Protein AF-G9YGH2-F1 (afdb_monomer_lite)

Organism: NCBI:txid861450

Sequence (92 aa):
MYLYVFLNVIIALIGIFAVMYLLFRIFSWKQGDARFIIEARRREPFRLKSLTDATAVFETEVPFHNGGRQLGTIMDFYPRTLLPREQYDSSR

Radius of gyration: 26.8 Å; chains: 1; bounding box: 52×33×77 Å

Secondary structure (DSSP, 8-state):
-HHHHHHHHHHHHHHHHHHHHHHHHHHHHHH----EEE-GGGPPPPEEEEEETTEEEEE----EEE-SSS---------GGGS-GGGGTT--

Foldseek 3Di:
DVVVVVVVVVVVVVVVVVVVVVVVVVVVVVQWDWDKDWQPVPKDPWDFPDDDPVDTDTDIDIDMDTPINHDDDDDPDDDPVRDPPVVVPDDD

Structure (mmCIF, N/CA/C/O backbone):
data_AF-G9YGH2-F1
#
_entry.id   AF-G9YGH2-F1
#
loop_
_atom_site.group_PDB
_atom_site.id
_atom_site.type_symbol
_atom_site.label_atom_id
_atom_site.label_alt_id
_atom_site.label_comp_id
_atom_site.label_asym_id
_atom_site.label_entity_id
_atom_site.label_seq_id
_atom_site.pdbx_PDB_ins_code
_atom_site.Cartn_x
_atom_site.Cartn_y
_atom_site.Cartn_z
_atom_site.occupancy
_atom_site.B_iso_or_equiv
_atom_site.auth_seq_id
_atom_site.auth_comp_id
_atom_site.auth_asym_id
_atom_site.auth_atom_id
_atom_site.pdbx_PDB_model_num
ATOM 1 N N . MET A 1 1 ? 19.792 3.199 -46.184 1.00 76.75 1 MET A N 1
ATOM 2 C CA . MET A 1 1 ? 19.212 4.372 -45.489 1.00 76.75 1 MET A CA 1
ATOM 3 C C . MET A 1 1 ? 17.938 4.016 -44.721 1.00 76.75 1 MET A C 1
ATOM 5 O O . MET A 1 1 ? 17.926 4.200 -43.514 1.00 76.75 1 MET A O 1
ATOM 9 N N . TYR A 1 2 ? 16.920 3.418 -45.353 1.00 87.88 2 TYR A N 1
ATOM 10 C CA . TYR A 1 2 ? 15.655 3.056 -44.684 1.00 87.88 2 TYR A CA 1
ATOM 11 C C . TYR A 1 2 ? 15.789 2.079 -43.502 1.00 87.88 2 TYR A C 1
ATOM 13 O O . TYR A 1 2 ? 15.179 2.311 -42.465 1.00 87.88 2 TYR A O 1
ATOM 21 N N . LEU A 1 3 ? 16.638 1.046 -43.603 1.00 90.31 3 LEU A N 1
ATOM 22 C CA . LEU A 1 3 ? 16.879 0.104 -42.497 1.00 90.31 3 LEU A CA 1
ATOM 23 C C . LEU A 1 3 ? 17.494 0.783 -41.260 1.00 90.31 3 LEU A C 1
ATOM 25 O O . LEU A 1 3 ? 17.107 0.495 -40.135 1.00 90.31 3 LEU A O 1
ATOM 29 N N . TYR A 1 4 ? 18.425 1.715 -41.469 1.00 93.31 4 TYR A N 1
ATOM 30 C CA . TYR A 1 4 ? 19.063 2.473 -40.389 1.00 93.31 4 TYR A CA 1
ATOM 31 C C . TYR A 1 4 ? 18.060 3.385 -39.673 1.00 93.31 4 TYR A C 1
ATOM 33 O O . TYR A 1 4 ? 18.011 3.416 -38.447 1.00 93.31 4 TYR A O 1
ATOM 41 N N . VAL A 1 5 ? 17.210 4.078 -40.439 1.00 94.69 5 VAL A N 1
ATOM 42 C CA . VAL A 1 5 ? 16.126 4.900 -39.881 1.00 94.69 5 VAL A CA 1
ATOM 43 C C . VAL A 1 5 ? 15.142 4.029 -39.098 1.00 94.69 5 VAL A C 1
ATOM 45 O O . VAL A 1 5 ? 14.800 4.366 -37.972 1.00 94.69 5 VAL A O 1
ATOM 48 N N . PHE A 1 6 ? 14.749 2.878 -39.647 1.00 94.81 6 PHE A N 1
ATOM 49 C CA . PHE A 1 6 ? 13.850 1.935 -38.983 1.00 94.81 6 PHE A CA 1
ATOM 50 C C . PHE A 1 6 ? 14.411 1.419 -37.647 1.00 94.81 6 PHE A C 1
ATOM 52 O O . PHE A 1 6 ? 13.720 1.459 -36.631 1.00 94.81 6 PHE A O 1
ATOM 59 N N . LEU A 1 7 ? 15.682 1.005 -37.617 1.00 95.75 7 LEU A N 1
ATOM 60 C CA . LEU A 1 7 ? 16.345 0.559 -36.388 1.00 95.75 7 LEU A CA 1
ATOM 61 C C . LEU A 1 7 ? 16.434 1.676 -35.340 1.00 95.75 7 LEU A C 1
ATOM 63 O O . LEU A 1 7 ? 16.155 1.432 -34.168 1.00 95.75 7 LEU A O 1
ATOM 67 N N . ASN A 1 8 ? 16.749 2.907 -35.751 1.00 95.94 8 ASN A N 1
ATOM 68 C CA . ASN A 1 8 ? 16.774 4.052 -34.840 1.00 95.94 8 ASN A CA 1
ATOM 69 C C . ASN A 1 8 ? 15.396 4.353 -34.240 1.00 95.94 8 ASN A C 1
ATOM 71 O O . ASN A 1 8 ? 15.309 4.674 -33.057 1.00 95.94 8 ASN A O 1
ATOM 75 N N . VAL A 1 9 ? 14.321 4.213 -35.021 1.00 96.25 9 VAL A N 1
ATOM 76 C CA . VAL A 1 9 ? 12.947 4.378 -34.519 1.00 96.25 9 VAL A CA 1
ATOM 77 C C . VAL A 1 9 ? 12.630 3.327 -33.453 1.00 96.25 9 VAL A C 1
ATOM 79 O O . VAL A 1 9 ? 12.101 3.672 -32.399 1.00 96.25 9 VAL A O 1
ATOM 82 N N . ILE A 1 10 ? 13.003 2.063 -33.674 1.00 97.19 10 ILE A N 1
ATOM 83 C CA . ILE A 1 10 ? 12.801 0.993 -32.683 1.00 97.19 10 ILE A CA 1
ATOM 84 C C . ILE A 1 10 ? 13.578 1.284 -31.395 1.00 97.19 10 ILE A C 1
ATOM 86 O O . ILE A 1 10 ? 13.016 1.195 -30.304 1.00 97.19 10 ILE A O 1
ATOM 90 N N . ILE A 1 11 ? 14.853 1.663 -31.507 1.00 97.06 11 ILE A N 1
ATOM 91 C CA . ILE A 1 11 ? 15.697 1.976 -30.346 1.00 97.06 11 ILE A CA 1
ATOM 92 C C . ILE A 1 11 ? 15.122 3.165 -29.566 1.00 97.06 11 ILE A C 1
ATOM 94 O O . ILE A 1 11 ? 15.056 3.117 -28.337 1.00 97.06 11 ILE A O 1
ATOM 98 N N . ALA A 1 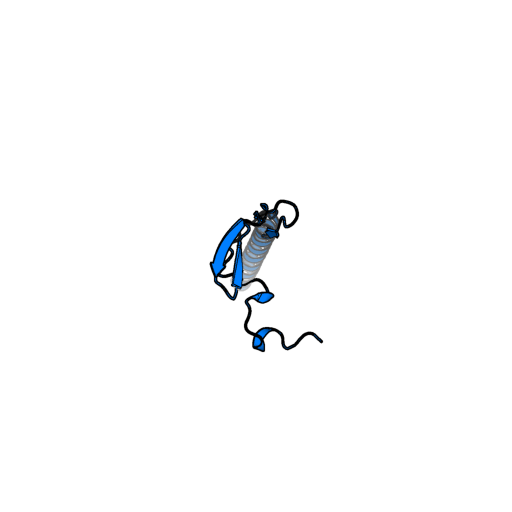12 ? 14.650 4.202 -30.262 1.00 96.75 12 ALA A N 1
ATOM 99 C CA . ALA A 1 12 ? 14.014 5.354 -29.634 1.00 96.75 12 ALA A CA 1
ATOM 100 C C . ALA A 1 12 ? 12.746 4.957 -28.860 1.00 96.75 12 ALA A C 1
ATOM 102 O O . ALA A 1 12 ? 12.569 5.386 -27.721 1.00 96.75 12 ALA A O 1
ATOM 103 N N . LEU A 1 13 ? 11.897 4.095 -29.430 1.00 97.69 13 LEU A N 1
ATOM 104 C CA . LEU A 1 13 ? 10.697 3.594 -28.752 1.00 97.69 13 LEU A CA 1
ATOM 105 C C . LEU A 1 13 ? 11.048 2.812 -27.484 1.00 97.69 13 LEU A C 1
ATOM 107 O O . LEU A 1 13 ? 10.476 3.079 -26.428 1.00 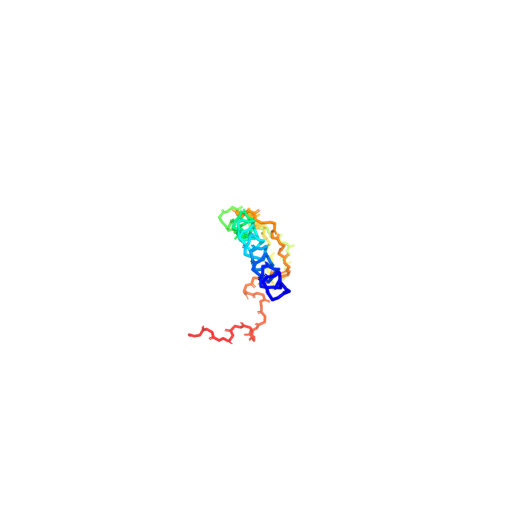97.69 13 LEU A O 1
ATOM 111 N N . ILE A 1 14 ? 12.018 1.897 -27.558 1.00 97.44 14 ILE A N 1
ATOM 112 C CA . ILE A 1 14 ? 12.496 1.143 -26.387 1.00 97.44 14 ILE A CA 1
ATOM 113 C C . ILE A 1 14 ? 13.013 2.103 -25.309 1.00 97.44 14 ILE A C 1
ATOM 115 O O . ILE A 1 14 ? 12.670 1.949 -24.137 1.00 97.44 14 ILE A O 1
ATOM 119 N N . GLY A 1 15 ? 13.782 3.123 -25.701 1.00 97.50 15 GLY A N 1
ATOM 120 C CA . GLY A 1 15 ? 14.264 4.163 -24.793 1.00 97.50 15 GLY A CA 1
ATOM 121 C C . GLY A 1 15 ? 13.126 4.905 -24.088 1.00 97.50 15 GLY A C 1
ATOM 122 O O . GLY A 1 15 ? 13.158 5.058 -22.868 1.00 97.50 15 GLY A O 1
ATOM 123 N N . ILE A 1 16 ? 12.082 5.298 -24.823 1.00 97.44 16 ILE A N 1
ATOM 124 C CA . ILE A 1 16 ? 10.896 5.962 -24.259 1.00 97.44 16 ILE A CA 1
ATOM 125 C C . ILE A 1 16 ? 10.185 5.050 -23.253 1.00 97.44 16 ILE A C 1
ATOM 127 O O . ILE A 1 16 ? 9.886 5.486 -22.139 1.00 97.44 16 ILE A O 1
ATOM 131 N N . PHE A 1 17 ? 9.953 3.780 -23.600 1.00 97.88 17 PHE A N 1
ATOM 132 C CA . PHE A 1 17 ? 9.325 2.822 -22.686 1.00 97.88 17 PHE A CA 1
ATOM 133 C C . PHE A 1 17 ? 10.160 2.594 -21.423 1.00 97.88 17 PHE A C 1
ATOM 135 O O . PHE A 1 17 ? 9.603 2.544 -20.326 1.00 97.88 17 PHE A O 1
ATOM 142 N N . ALA A 1 18 ? 11.486 2.512 -21.551 1.00 97.44 18 ALA A N 1
ATOM 143 C CA . ALA A 1 18 ? 12.384 2.349 -20.413 1.00 97.44 18 ALA A CA 1
ATOM 144 C C . ALA A 1 18 ? 12.324 3.555 -19.462 1.00 97.44 18 ALA A C 1
ATOM 146 O O . ALA A 1 18 ? 12.203 3.381 -18.248 1.00 97.44 18 ALA A O 1
ATOM 147 N N . VAL A 1 19 ? 12.342 4.779 -20.004 1.00 97.31 19 VAL A N 1
ATOM 148 C CA . VAL A 1 19 ? 12.207 6.009 -19.206 1.00 97.31 19 VAL A CA 1
ATOM 149 C C . VAL A 1 19 ? 10.843 6.063 -18.519 1.00 97.31 19 VAL A C 1
ATOM 151 O O . VAL A 1 19 ? 10.771 6.325 -17.318 1.00 97.31 19 VAL A O 1
ATOM 154 N N . MET A 1 20 ? 9.762 5.764 -19.242 1.00 97.31 20 MET A N 1
ATOM 155 C CA . MET A 1 20 ? 8.407 5.762 -18.689 1.00 97.31 20 MET A CA 1
ATOM 156 C C . MET A 1 20 ? 8.251 4.742 -17.554 1.00 97.31 20 MET A C 1
ATOM 158 O O . MET A 1 20 ? 7.683 5.065 -16.510 1.00 97.31 20 MET A O 1
ATOM 162 N N . TYR A 1 21 ? 8.806 3.537 -17.714 1.00 96.69 21 TYR A N 1
ATOM 163 C CA . TYR A 1 21 ? 8.822 2.522 -16.662 1.00 96.69 21 TYR A CA 1
ATOM 164 C C . TYR A 1 21 ? 9.564 3.008 -15.411 1.00 96.69 21 TYR A C 1
ATOM 166 O O . TYR A 1 21 ? 9.082 2.836 -14.289 1.00 96.69 21 TYR A O 1
ATOM 174 N N . LEU A 1 22 ? 10.715 3.658 -15.593 1.00 96.81 22 LEU A N 1
ATOM 175 C CA . LEU A 1 22 ? 11.518 4.161 -14.484 1.00 96.81 22 LEU A CA 1
ATOM 176 C C . LEU A 1 22 ? 10.791 5.280 -13.722 1.00 96.81 22 LEU A C 1
ATOM 178 O O . LEU A 1 22 ? 10.752 5.263 -12.490 1.00 96.81 22 LEU A O 1
ATOM 182 N N . LEU A 1 23 ? 10.138 6.197 -14.442 1.00 96.31 23 LEU A N 1
ATOM 183 C CA . LEU A 1 23 ? 9.288 7.235 -13.850 1.00 96.31 23 LEU A CA 1
ATOM 184 C C . LEU A 1 23 ? 8.116 6.633 -13.068 1.00 96.31 23 LEU A C 1
ATOM 186 O O . LEU A 1 23 ? 7.881 7.023 -11.923 1.00 96.31 23 LEU A O 1
ATOM 190 N N . PHE A 1 24 ? 7.423 5.647 -13.645 1.00 94.25 24 PHE A N 1
ATOM 191 C CA . PHE A 1 24 ? 6.339 4.936 -12.968 1.00 94.25 24 PHE A CA 1
ATOM 192 C C . PHE A 1 24 ? 6.825 4.248 -11.687 1.00 94.25 24 PHE A C 1
ATOM 194 O O . PHE A 1 24 ? 6.180 4.348 -10.643 1.00 94.25 24 PHE A O 1
ATOM 201 N N . ARG A 1 25 ? 7.991 3.595 -11.725 1.00 92.81 25 ARG A N 1
ATOM 202 C CA . ARG A 1 25 ? 8.559 2.913 -10.558 1.00 92.81 25 ARG A CA 1
ATOM 203 C C . ARG A 1 25 ? 8.887 3.887 -9.429 1.00 92.81 25 ARG A C 1
ATOM 205 O O . ARG A 1 25 ? 8.577 3.599 -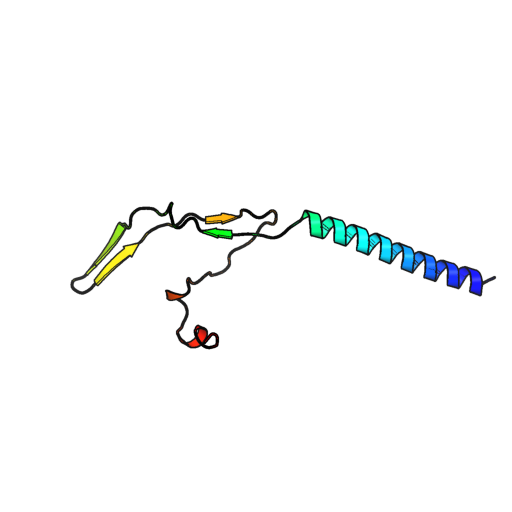8.275 1.00 92.81 25 ARG A O 1
ATOM 212 N N . ILE A 1 26 ? 9.476 5.038 -9.754 1.00 92.81 26 ILE A N 1
ATOM 213 C CA . ILE A 1 26 ? 9.756 6.097 -8.774 1.00 92.81 26 ILE A CA 1
ATOM 214 C C . ILE A 1 26 ? 8.449 6.638 -8.187 1.00 92.81 26 ILE A C 1
ATOM 216 O O . ILE A 1 26 ? 8.356 6.835 -6.975 1.00 92.81 26 ILE A O 1
ATOM 220 N N . PHE A 1 27 ? 7.435 6.857 -9.026 1.00 89.56 27 PHE A N 1
ATOM 221 C CA . PHE A 1 27 ? 6.124 7.321 -8.580 1.00 89.56 27 PHE A CA 1
ATOM 222 C C . PHE A 1 27 ? 5.460 6.324 -7.619 1.00 89.56 27 PHE A C 1
ATOM 224 O O . PHE A 1 27 ? 5.068 6.704 -6.516 1.00 89.56 27 PHE A O 1
ATOM 231 N N . SER A 1 28 ? 5.417 5.042 -7.991 1.00 86.19 28 SER A N 1
ATOM 232 C CA . SER A 1 28 ? 4.856 3.965 -7.168 1.00 86.19 28 SER A CA 1
ATOM 233 C C . SER A 1 28 ? 5.589 3.826 -5.830 1.00 86.19 28 SER A C 1
ATOM 235 O O . SER A 1 28 ? 4.949 3.728 -4.785 1.00 86.19 28 SER A O 1
ATOM 237 N N . TRP A 1 29 ? 6.923 3.928 -5.820 1.00 85.25 29 TRP A N 1
ATOM 238 C CA . TRP A 1 29 ? 7.685 3.902 -4.570 1.00 85.25 29 TRP A CA 1
ATOM 239 C C . TRP A 1 29 ? 7.351 5.098 -3.661 1.00 85.25 29 TRP A C 1
ATOM 241 O O . TRP A 1 29 ? 7.277 4.959 -2.440 1.00 85.25 29 TRP A O 1
ATOM 251 N N . LYS A 1 30 ? 7.092 6.285 -4.226 1.00 84.25 30 LYS A N 1
ATOM 252 C CA . LYS A 1 30 ? 6.687 7.452 -3.426 1.00 84.25 30 LYS A CA 1
ATOM 253 C C . LYS A 1 30 ? 5.288 7.322 -2.826 1.00 84.25 30 LYS A C 1
ATOM 255 O O . LYS A 1 30 ? 5.086 7.831 -1.723 1.00 84.25 30 LYS A O 1
ATOM 260 N N . GLN A 1 31 ? 4.356 6.670 -3.523 1.00 79.25 31 GLN A N 1
ATOM 261 C CA . GLN A 1 31 ? 2.981 6.479 -3.049 1.00 79.25 31 GLN A CA 1
ATOM 262 C C . GLN A 1 31 ? 2.937 5.656 -1.751 1.00 79.25 31 GLN A C 1
ATOM 264 O O . GLN A 1 31 ? 2.193 6.011 -0.836 1.00 79.25 31 GLN A O 1
ATOM 269 N N . GLY A 1 32 ? 3.809 4.647 -1.630 1.00 79.94 32 GLY A N 1
ATOM 270 C CA . GLY A 1 32 ? 3.838 3.738 -0.481 1.00 79.94 32 GLY A CA 1
ATOM 271 C C . GLY A 1 32 ? 2.533 2.949 -0.331 1.00 79.94 32 GLY A C 1
ATOM 272 O O . GLY A 1 32 ? 1.669 3.020 -1.196 1.00 79.94 32 GLY A O 1
ATOM 273 N N . ASP A 1 33 ? 2.388 2.231 0.782 1.00 78.62 33 ASP A N 1
ATOM 274 C CA . ASP A 1 33 ? 1.199 1.416 1.060 1.00 78.62 33 ASP A CA 1
ATOM 275 C C . ASP A 1 33 ? 0.329 2.030 2.166 1.00 78.62 33 ASP A C 1
ATOM 277 O O . ASP A 1 33 ? 0.792 2.828 2.996 1.00 78.62 33 ASP A O 1
ATOM 281 N N . ALA A 1 34 ? -0.946 1.635 2.190 1.00 82.56 34 ALA A N 1
ATOM 282 C CA . ALA A 1 34 ? -1.842 1.885 3.313 1.00 82.56 34 ALA A CA 1
ATOM 283 C C . ALA A 1 34 ? -1.512 0.914 4.455 1.00 82.56 34 ALA A C 1
ATOM 285 O O . ALA A 1 34 ? -1.334 -0.286 4.243 1.00 82.56 34 ALA A O 1
ATOM 286 N N . ARG A 1 35 ? -1.447 1.422 5.688 1.00 81.62 35 ARG A N 1
ATOM 287 C CA . ARG A 1 35 ? -1.168 0.611 6.876 1.00 81.62 35 ARG A CA 1
ATOM 288 C C . ARG A 1 35 ? -2.126 0.998 7.986 1.00 81.62 35 ARG A C 1
ATOM 290 O O . ARG A 1 35 ? -1.888 1.954 8.720 1.00 81.62 35 ARG A O 1
ATOM 297 N N . PHE A 1 36 ? -3.202 0.237 8.113 1.00 81.00 36 PHE A N 1
ATOM 298 C CA . PHE A 1 36 ? -4.171 0.431 9.182 1.00 81.00 36 PHE A CA 1
ATOM 299 C C . PHE A 1 36 ? -3.644 -0.127 10.499 1.00 81.00 36 PHE A C 1
ATOM 301 O O . PHE A 1 36 ? -3.220 -1.280 10.577 1.00 81.00 36 PHE A O 1
ATOM 308 N N . ILE A 1 37 ? -3.671 0.706 11.534 1.00 83.94 37 ILE A N 1
ATOM 309 C CA . ILE A 1 37 ? -3.274 0.345 12.891 1.00 83.94 37 ILE A CA 1
ATOM 310 C C . ILE A 1 37 ? -4.509 0.491 13.775 1.00 83.94 37 ILE A C 1
ATOM 312 O O . ILE A 1 37 ? -5.085 1.573 13.885 1.00 83.94 37 ILE A O 1
ATOM 316 N N . ILE A 1 38 ? -4.922 -0.620 14.387 1.00 84.38 38 ILE A N 1
ATOM 317 C CA . ILE A 1 38 ? -6.042 -0.664 15.329 1.00 84.38 38 ILE A CA 1
ATOM 318 C C . ILE A 1 38 ? -5.486 -0.418 16.730 1.00 84.38 38 ILE A C 1
ATOM 320 O O . ILE A 1 38 ? -4.697 -1.213 17.249 1.00 84.38 38 ILE A O 1
ATOM 324 N N . GLU A 1 39 ? -5.904 0.669 17.371 1.00 85.12 39 GLU A N 1
ATOM 325 C CA . GLU A 1 39 ? -5.412 1.051 18.693 1.00 85.12 39 GLU A CA 1
ATOM 326 C C . GLU A 1 39 ? -6.249 0.415 19.807 1.00 85.12 39 GLU A C 1
ATOM 328 O O . GLU A 1 39 ? -6.914 1.089 20.590 1.00 85.12 39 GLU A O 1
ATOM 333 N N . ALA A 1 40 ? -6.175 -0.914 19.932 1.00 81.31 40 ALA A N 1
ATOM 334 C CA . ALA A 1 40 ? -6.962 -1.673 20.912 1.00 81.31 40 ALA A CA 1
ATOM 335 C C . ALA A 1 40 ? -6.756 -1.219 22.373 1.00 81.31 40 ALA A C 1
ATOM 337 O O . ALA A 1 40 ? -7.648 -1.377 23.205 1.00 81.31 40 ALA A O 1
ATOM 338 N N . ARG A 1 41 ? -5.591 -0.638 22.695 1.00 81.69 41 ARG A N 1
ATOM 339 C CA . ARG A 1 41 ? -5.296 -0.082 24.028 1.00 81.69 41 ARG A CA 1
ATOM 340 C C . ARG A 1 41 ? -5.993 1.249 24.313 1.00 81.69 41 ARG A C 1
ATOM 342 O O . ARG A 1 41 ? -6.164 1.570 25.481 1.00 81.69 41 ARG A O 1
ATOM 349 N N . ARG A 1 42 ? -6.379 2.006 23.282 1.00 83.31 42 ARG A N 1
ATOM 350 C CA . ARG A 1 42 ? -7.112 3.277 23.413 1.00 83.31 42 ARG A CA 1
ATOM 351 C C . ARG A 1 42 ? -8.624 3.115 23.248 1.00 83.31 42 ARG A C 1
ATOM 353 O O . ARG A 1 42 ? -9.317 4.106 23.052 1.00 83.31 42 ARG A O 1
ATOM 360 N N . ARG A 1 43 ? -9.132 1.881 23.291 1.00 85.06 43 ARG A N 1
ATOM 361 C CA . ARG A 1 43 ? -10.573 1.626 23.217 1.00 85.06 43 ARG A CA 1
ATOM 362 C C . ARG A 1 43 ? -11.315 2.332 24.347 1.00 85.06 43 ARG A C 1
ATOM 364 O O . ARG A 1 43 ? -10.801 2.421 25.467 1.00 85.06 43 ARG A O 1
ATOM 371 N N . GLU A 1 44 ? -12.537 2.761 24.070 1.00 86.06 44 GLU A N 1
ATOM 372 C CA . GLU A 1 44 ? -13.413 3.264 25.121 1.00 86.06 44 GLU A CA 1
ATOM 373 C C . GLU A 1 44 ? -13.812 2.142 26.099 1.00 86.06 44 GLU A C 1
ATOM 375 O O . GLU A 1 44 ? -13.850 0.963 25.723 1.00 86.06 44 GLU A O 1
ATOM 380 N N . PRO A 1 45 ? -14.134 2.465 27.365 1.00 87.62 45 PRO A N 1
ATOM 381 C CA . PRO A 1 45 ? -14.725 1.497 28.278 1.00 87.62 45 PRO A CA 1
ATOM 382 C C . PRO A 1 45 ? -15.985 0.868 27.676 1.00 87.62 45 PRO A C 1
ATOM 384 O O . PRO A 1 45 ? -16.780 1.549 27.028 1.00 87.62 45 PRO A O 1
ATOM 387 N N . PHE A 1 46 ? -16.177 -0.431 27.906 1.00 88.38 46 PHE A N 1
ATOM 388 C CA . PHE A 1 46 ? -17.376 -1.130 27.451 1.00 88.38 46 PHE A CA 1
ATOM 389 C C . PHE A 1 46 ? -18.627 -0.507 28.071 1.00 88.38 46 PHE A C 1
ATOM 391 O O . PHE A 1 46 ? -18.731 -0.397 29.294 1.00 88.38 46 PHE A O 1
ATOM 398 N N . ARG A 1 47 ? -19.586 -0.132 27.226 1.00 89.38 47 ARG A N 1
ATOM 399 C CA . ARG A 1 47 ? -20.888 0.392 27.641 1.00 89.38 47 ARG A CA 1
ATOM 400 C C . ARG A 1 47 ? -21.943 -0.689 27.455 1.00 89.38 47 ARG A C 1
ATOM 402 O O . ARG A 1 47 ? -21.961 -1.383 26.440 1.00 89.38 47 ARG A O 1
ATOM 409 N N . LEU A 1 48 ? -22.815 -0.846 28.448 1.00 90.19 48 LEU A N 1
ATOM 410 C CA . LEU A 1 48 ? -23.956 -1.751 28.352 1.00 90.19 48 LEU A CA 1
ATOM 411 C C . LEU A 1 48 ? -24.969 -1.152 27.372 1.00 90.19 48 LEU A C 1
ATOM 413 O O . LEU A 1 48 ? -25.509 -0.077 27.624 1.00 90.19 48 LEU A O 1
ATOM 417 N N . LYS A 1 49 ? -25.207 -1.842 26.258 1.00 89.69 49 LYS A N 1
ATOM 418 C CA . LYS A 1 49 ? -26.141 -1.401 25.216 1.00 89.69 49 LYS A CA 1
ATOM 419 C C . LYS A 1 49 ? -27.538 -1.958 25.439 1.00 89.69 49 LYS A C 1
ATOM 421 O O . LYS A 1 49 ? -28.526 -1.256 25.260 1.00 89.69 49 LYS A O 1
ATOM 426 N N . SER A 1 50 ? -27.621 -3.231 25.814 1.00 88.06 50 SER A N 1
ATOM 427 C CA . SER A 1 50 ? -28.894 -3.882 26.112 1.00 88.06 50 SER A CA 1
ATOM 428 C C . SER A 1 50 ? -28.708 -4.977 27.151 1.00 88.06 50 SER A C 1
ATOM 430 O O . SER A 1 50 ? -27.664 -5.632 27.202 1.00 88.06 50 SER A O 1
ATOM 432 N N . LEU A 1 51 ? -29.728 -5.141 27.985 1.00 89.88 51 LEU A N 1
ATOM 433 C CA . LEU A 1 51 ? -29.807 -6.169 29.007 1.00 89.88 51 LEU A CA 1
ATOM 434 C C . LEU A 1 51 ? -31.188 -6.814 28.911 1.00 89.88 51 LEU A C 1
ATOM 436 O O . LEU A 1 51 ? -32.207 -6.130 28.967 1.00 89.88 51 LEU A O 1
ATOM 440 N N . THR A 1 52 ? -31.204 -8.124 28.731 1.00 90.25 52 THR A N 1
ATOM 441 C CA . THR A 1 52 ? -32.393 -8.979 28.736 1.00 90.25 52 THR A CA 1
ATOM 442 C C . THR A 1 52 ? -32.177 -10.071 29.780 1.00 90.25 52 THR A C 1
ATOM 444 O O . THR A 1 52 ? -31.034 -10.342 30.145 1.00 90.25 52 THR A O 1
ATOM 447 N N . ASP A 1 53 ? -33.241 -10.743 30.222 1.00 87.25 53 ASP A N 1
ATOM 448 C CA . ASP A 1 53 ? -33.190 -11.791 31.257 1.00 87.25 53 ASP A CA 1
ATOM 449 C C . ASP A 1 53 ? -32.154 -12.898 30.985 1.00 87.25 53 ASP A C 1
ATOM 451 O O . ASP A 1 53 ? -31.634 -13.506 31.917 1.00 87.25 53 ASP A O 1
ATOM 455 N N . ALA A 1 54 ? -31.819 -13.140 29.713 1.00 89.69 54 ALA A N 1
ATOM 456 C CA . ALA A 1 54 ? -30.850 -14.152 29.299 1.00 89.69 54 ALA A CA 1
ATOM 457 C C . ALA A 1 54 ? -29.512 -13.594 28.778 1.00 89.69 54 ALA A C 1
ATOM 459 O O . ALA A 1 54 ? -28.584 -14.370 28.543 1.00 89.69 54 ALA A O 1
ATOM 460 N N . THR A 1 55 ? -29.380 -12.290 28.499 1.00 84.81 55 THR A N 1
ATOM 461 C CA . THR A 1 55 ? -28.204 -11.773 27.769 1.00 84.81 55 THR A CA 1
ATOM 462 C C . THR A 1 55 ? -27.893 -10.314 28.089 1.00 84.81 55 THR A C 1
ATOM 464 O O . THR A 1 55 ? -28.777 -9.462 28.099 1.00 84.81 55 THR A O 1
ATOM 467 N N . ALA A 1 56 ? -26.606 -10.018 28.275 1.00 87.44 56 ALA A N 1
ATOM 468 C CA . ALA A 1 56 ? -26.071 -8.664 28.368 1.00 87.44 56 ALA A CA 1
ATOM 469 C C . ALA A 1 56 ? -25.178 -8.375 27.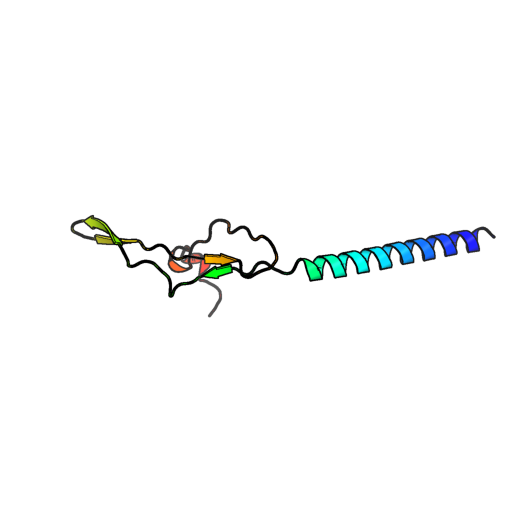152 1.00 87.44 56 ALA A C 1
ATOM 471 O O . ALA A 1 56 ? -24.224 -9.112 26.895 1.00 87.44 56 ALA A O 1
ATOM 472 N N . VAL A 1 57 ? -25.477 -7.306 26.411 1.00 87.69 57 VAL A N 1
ATOM 473 C CA . VAL A 1 57 ? -24.699 -6.873 25.240 1.00 87.69 57 VAL A CA 1
ATOM 474 C C . VAL A 1 57 ? -23.896 -5.631 25.593 1.00 87.69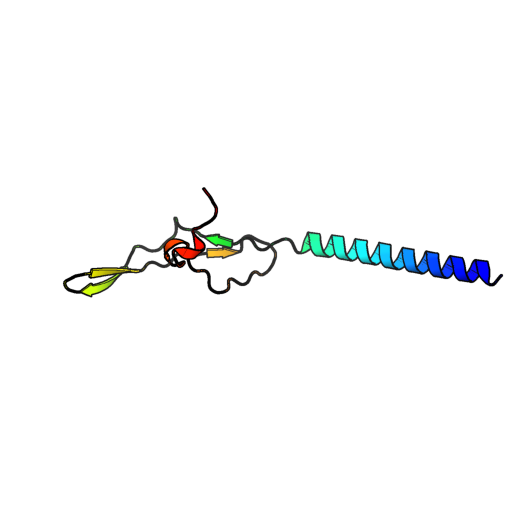 57 VAL A C 1
ATOM 476 O O . VAL A 1 57 ? -24.459 -4.589 25.939 1.00 87.69 57 VAL A O 1
ATOM 479 N N . PHE A 1 58 ? -22.578 -5.736 25.448 1.00 88.12 58 PHE A N 1
ATOM 480 C CA . PHE A 1 58 ? -21.637 -4.646 25.672 1.00 88.12 58 PHE A CA 1
ATOM 481 C C . PHE A 1 58 ? -21.043 -4.174 24.345 1.00 88.12 58 PHE A C 1
ATOM 483 O O . PHE A 1 58 ? -20.634 -4.989 23.520 1.00 88.12 58 PHE A O 1
ATOM 490 N N . GLU A 1 59 ? -20.971 -2.860 24.157 1.00 86.81 59 GLU A N 1
ATOM 491 C CA . GLU A 1 59 ? -20.404 -2.213 22.972 1.00 86.81 59 GLU A CA 1
ATOM 492 C C . GLU A 1 59 ? -19.207 -1.340 23.376 1.00 86.81 59 GLU A C 1
ATOM 494 O O . GLU A 1 59 ? -19.159 -0.789 24.478 1.00 86.81 59 GLU A O 1
ATOM 499 N N . THR A 1 60 ? -18.205 -1.251 22.505 1.00 86.62 60 THR A N 1
ATOM 500 C CA . THR A 1 60 ? -17.035 -0.379 22.667 1.00 86.62 60 THR A CA 1
ATOM 501 C C . THR A 1 60 ? -16.597 0.112 21.297 1.00 86.62 60 THR A C 1
ATOM 503 O O . THR A 1 60 ? -16.657 -0.635 20.317 1.00 86.62 60 THR A O 1
ATOM 506 N N . GLU A 1 61 ? -16.134 1.354 21.237 1.00 84.50 61 GLU A N 1
ATOM 507 C CA . GLU A 1 61 ? -15.508 1.910 20.047 1.00 84.50 61 GLU A CA 1
ATOM 508 C C . GLU A 1 61 ? -13.987 1.787 20.160 1.00 84.50 61 GLU A C 1
ATOM 510 O O . GLU A 1 61 ? -13.377 2.104 21.189 1.00 84.50 61 GLU A O 1
ATOM 515 N N . VAL A 1 62 ? -13.364 1.301 19.084 1.00 85.12 62 VAL A N 1
ATOM 516 C CA . VAL A 1 62 ? -11.911 1.162 18.986 1.00 85.12 62 VAL A CA 1
ATOM 517 C C . VAL A 1 62 ? -11.414 2.105 17.897 1.00 85.12 62 VAL A C 1
ATOM 519 O O . VAL A 1 62 ? -11.746 1.897 16.727 1.00 85.12 62 VAL A O 1
ATOM 522 N N . PRO A 1 63 ? -10.608 3.121 18.241 1.00 86.31 63 PRO A N 1
ATOM 523 C CA . PRO A 1 63 ? -10.060 4.011 17.235 1.00 86.31 63 PRO A CA 1
ATOM 524 C C . PRO A 1 63 ? -9.069 3.259 16.340 1.00 86.31 63 PRO A C 1
ATOM 526 O O . PRO A 1 63 ? -8.292 2.407 16.788 1.00 86.31 63 PRO A O 1
ATOM 529 N N . PHE A 1 64 ? -9.078 3.609 15.060 1.00 85.94 64 PHE A N 1
ATOM 530 C CA . PHE A 1 64 ? -8.087 3.169 14.090 1.00 85.94 64 PHE A CA 1
ATOM 531 C C . PHE A 1 64 ? -7.572 4.374 13.312 1.00 85.94 64 PHE A C 1
ATOM 533 O O . PHE A 1 64 ? -8.284 5.358 13.113 1.00 85.94 64 PHE A O 1
ATOM 540 N N . HIS A 1 65 ? -6.332 4.287 12.848 1.00 86.69 65 HIS A N 1
ATOM 541 C CA . HIS A 1 65 ? -5.777 5.276 11.937 1.00 86.69 65 HIS A CA 1
ATOM 542 C C . HIS A 1 65 ? -4.963 4.587 10.844 1.00 86.69 65 HIS A C 1
ATOM 544 O O . HIS A 1 65 ? -4.473 3.465 11.001 1.00 86.69 65 HIS A O 1
ATOM 550 N N . ASN A 1 66 ? -4.824 5.266 9.711 1.00 85.75 66 ASN A N 1
ATOM 551 C CA . ASN A 1 66 ? -3.918 4.845 8.657 1.00 85.75 66 ASN A CA 1
ATOM 552 C C . ASN A 1 66 ? -2.548 5.481 8.909 1.00 85.75 66 ASN A C 1
ATOM 554 O O . ASN A 1 66 ? -2.380 6.683 8.731 1.00 85.75 66 ASN A O 1
ATOM 558 N N . GLY A 1 67 ? -1.582 4.677 9.348 1.00 83.44 67 GLY A N 1
ATOM 559 C CA . GLY A 1 67 ? -0.182 5.085 9.490 1.00 83.44 67 GLY A CA 1
ATOM 560 C C . GLY A 1 67 ? 0.613 4.986 8.182 1.00 83.44 67 GLY A C 1
ATOM 561 O O . GLY A 1 67 ? 1.816 5.244 8.173 1.00 83.44 67 GLY A O 1
ATOM 562 N N . GLY A 1 68 ? -0.030 4.554 7.093 1.00 83.88 68 GLY A N 1
ATOM 563 C CA . GLY A 1 68 ? 0.543 4.489 5.753 1.00 83.88 68 GLY A CA 1
ATOM 564 C C . GLY A 1 68 ? 0.475 5.820 5.003 1.00 83.88 68 GLY A C 1
ATOM 565 O O . GLY A 1 68 ? -0.142 6.785 5.450 1.00 83.88 68 GLY A O 1
ATOM 566 N N . ARG A 1 69 ? 1.121 5.869 3.834 1.00 78.56 69 ARG A N 1
ATOM 567 C CA . ARG A 1 69 ? 1.146 7.066 2.968 1.00 78.56 69 ARG A CA 1
ATOM 568 C C . ARG A 1 69 ? 0.002 7.093 1.960 1.00 78.56 69 ARG A C 1
ATOM 570 O O . ARG A 1 69 ? -0.421 8.168 1.544 1.00 78.56 69 ARG A O 1
ATOM 577 N N . GLN A 1 70 ? -0.498 5.922 1.581 1.00 81.19 70 GLN A N 1
ATOM 578 C CA . GLN A 1 70 ? -1.601 5.787 0.643 1.00 81.19 70 GLN A CA 1
ATOM 579 C C . GLN A 1 70 ? -2.938 5.875 1.377 1.00 81.19 70 GLN A C 1
ATOM 581 O O . GLN A 1 70 ? -3.092 5.294 2.450 1.00 81.19 70 GLN A O 1
ATOM 586 N N . LEU A 1 71 ? -3.923 6.553 0.782 1.00 74.62 71 LEU A N 1
ATOM 587 C CA . LEU A 1 71 ? -5.313 6.493 1.232 1.00 74.62 71 LEU A CA 1
ATOM 588 C C . LEU A 1 71 ? -5.827 5.060 1.056 1.00 74.62 71 LEU A C 1
ATOM 590 O O . LEU A 1 71 ? -5.927 4.566 -0.064 1.00 74.62 71 LEU A O 1
ATOM 594 N N . GLY A 1 72 ? -6.121 4.391 2.165 1.00 68.69 72 GLY A N 1
ATOM 595 C CA . GLY A 1 72 ? -6.795 3.103 2.150 1.00 68.69 72 GLY A CA 1
ATOM 596 C C . GLY A 1 72 ? -8.285 3.280 2.419 1.00 68.69 72 GLY A C 1
ATOM 597 O O . GLY A 1 72 ? -8.679 4.128 3.220 1.00 68.69 72 GLY A O 1
ATOM 598 N N . THR A 1 73 ? -9.097 2.421 1.818 1.00 71.56 73 THR A N 1
ATOM 599 C CA . THR A 1 73 ? -10.509 2.257 2.167 1.00 71.56 73 THR A CA 1
ATOM 600 C C . THR A 1 73 ? -10.672 0.897 2.829 1.00 71.56 73 THR A C 1
ATOM 602 O O . THR A 1 73 ? -10.250 -0.114 2.272 1.00 71.56 73 THR A O 1
ATOM 605 N N . ILE A 1 74 ? -11.264 0.872 4.020 1.00 67.56 74 ILE A N 1
ATOM 606 C CA . ILE A 1 74 ? -11.698 -0.374 4.652 1.00 67.56 74 ILE A CA 1
ATOM 607 C C . ILE A 1 74 ? -13.112 -0.646 4.137 1.00 67.56 74 ILE A C 1
ATOM 609 O O . ILE A 1 74 ? -14.003 0.166 4.372 1.00 67.56 74 ILE A O 1
ATOM 613 N N . MET A 1 75 ? -13.309 -1.751 3.420 1.00 65.00 75 MET A N 1
ATOM 614 C CA . MET A 1 75 ? -14.641 -2.253 3.065 1.00 65.00 75 MET A CA 1
ATOM 615 C C . MET A 1 75 ? -14.949 -3.474 3.933 1.00 65.00 75 MET A C 1
ATOM 617 O O . MET A 1 75 ? -14.066 -4.311 4.109 1.00 65.00 75 MET A O 1
ATOM 621 N N . ASP A 1 76 ? -16.151 -3.504 4.517 1.00 62.22 76 ASP A N 1
ATOM 622 C CA . ASP A 1 76 ? -16.745 -4.555 5.360 1.00 62.22 76 ASP A CA 1
ATOM 623 C C . ASP A 1 76 ? -15.737 -5.483 6.055 1.00 62.22 76 ASP A C 1
ATOM 625 O O . ASP A 1 76 ? -15.599 -6.670 5.750 1.00 62.22 76 ASP A O 1
ATOM 629 N N . PHE A 1 77 ? -15.001 -4.924 7.020 1.00 63.53 77 PHE A N 1
ATOM 630 C CA . PHE A 1 77 ? -14.113 -5.704 7.871 1.00 63.53 77 PHE A CA 1
ATOM 631 C C . PHE A 1 77 ? -14.925 -6.380 8.976 1.00 63.53 77 PHE A C 1
ATOM 633 O O . PHE A 1 77 ? -15.226 -5.775 10.006 1.00 63.53 77 PHE A O 1
ATOM 640 N N . TYR A 1 78 ? -15.254 -7.654 8.780 1.00 61.34 78 TYR A N 1
ATOM 641 C CA . TYR A 1 78 ? -15.742 -8.494 9.866 1.00 61.34 78 TYR A CA 1
ATOM 642 C C . TYR A 1 78 ? -14.537 -8.961 10.695 1.00 61.34 78 TYR A C 1
ATOM 644 O O . TYR A 1 78 ? -13.704 -9.715 10.179 1.00 61.34 78 TYR A O 1
ATOM 652 N N . PRO A 1 79 ? -14.387 -8.527 11.965 1.00 63.25 79 PRO A N 1
ATOM 653 C CA . PRO A 1 79 ? -13.387 -9.108 12.851 1.00 63.25 79 PRO A CA 1
ATOM 654 C C . PRO A 1 79 ? -13.566 -10.620 12.870 1.00 63.25 79 PRO A C 1
ATOM 656 O O . PRO A 1 79 ? -14.687 -11.103 12.744 1.00 63.25 79 PRO A O 1
ATOM 659 N N . ARG A 1 80 ? -12.465 -11.366 13.029 1.00 65.44 80 ARG A N 1
ATOM 660 C CA . ARG A 1 80 ? -12.461 -12.821 12.831 1.00 65.44 80 ARG A CA 1
ATOM 661 C C . ARG A 1 80 ? -13.638 -13.505 13.538 1.00 65.44 80 ARG A C 1
ATOM 663 O O . ARG A 1 80 ? -14.320 -14.286 12.899 1.00 65.44 80 ARG A O 1
ATOM 670 N N . THR A 1 81 ? -13.962 -13.102 14.768 1.00 65.50 81 THR A N 1
ATOM 671 C CA . THR A 1 81 ? -15.106 -13.585 15.568 1.00 65.50 81 THR A CA 1
ATOM 672 C C . THR A 1 81 ? -16.493 -13.464 14.922 1.00 65.50 81 THR A C 1
ATOM 674 O O . THR A 1 81 ? -17.398 -14.169 15.352 1.00 65.50 81 THR A O 1
ATOM 677 N N . LEU A 1 82 ? -16.676 -12.591 13.932 1.00 63.88 82 LEU A N 1
ATOM 678 C CA . LEU A 1 82 ? -17.920 -12.400 13.179 1.00 63.88 82 LEU A CA 1
ATOM 679 C C . LEU A 1 82 ? -17.903 -13.079 11.801 1.00 63.88 82 LEU A C 1
ATOM 681 O O . LEU A 1 82 ? -18.924 -13.067 11.118 1.00 63.88 82 LEU A O 1
ATOM 685 N N . LEU A 1 83 ? -16.775 -13.664 11.382 1.00 69.06 83 LEU A N 1
ATOM 686 C CA . LEU A 1 83 ? -16.725 -14.449 10.150 1.00 69.06 83 LEU A CA 1
ATOM 687 C C . LEU A 1 83 ? -17.470 -15.781 10.361 1.00 69.06 83 LEU A C 1
ATOM 689 O O . LEU A 1 83 ? -17.378 -16.367 11.445 1.00 69.06 83 LEU A O 1
ATOM 693 N N . PRO A 1 84 ? -18.195 -16.286 9.350 1.00 72.31 84 PRO A N 1
ATOM 694 C CA . PRO A 1 84 ? -18.750 -17.633 9.368 1.00 72.31 84 PRO A CA 1
ATOM 695 C C . PRO A 1 84 ? -17.661 -18.687 9.589 1.00 72.31 84 PRO A C 1
ATOM 697 O O . PRO A 1 84 ? -16.515 -18.524 9.157 1.00 72.31 84 PRO A O 1
ATOM 700 N N . ARG A 1 85 ? -18.013 -19.782 10.274 1.00 67.00 85 ARG A N 1
ATOM 701 C CA . ARG A 1 85 ? -17.076 -20.848 10.671 1.00 67.00 85 ARG A CA 1
ATOM 702 C C . ARG A 1 85 ? -16.334 -21.447 9.469 1.00 67.00 85 ARG A C 1
ATOM 704 O O . ARG 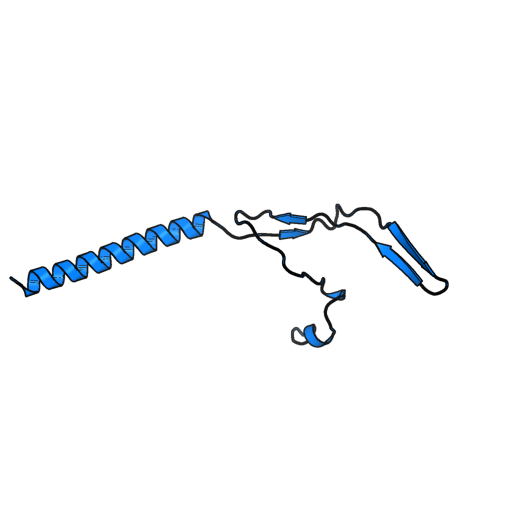A 1 85 ? -15.191 -21.869 9.602 1.00 67.00 85 ARG A O 1
ATOM 711 N N . GLU A 1 86 ? -16.963 -21.427 8.302 1.00 68.62 86 GLU A N 1
ATOM 712 C CA . GLU A 1 86 ? -16.459 -21.915 7.019 1.00 68.62 86 GLU A CA 1
ATOM 713 C C . GLU A 1 86 ? -15.215 -21.150 6.536 1.00 68.62 86 GLU A C 1
ATOM 715 O O . GLU A 1 86 ? -14.404 -21.700 5.800 1.00 68.62 86 GLU A O 1
ATOM 720 N N . GLN A 1 87 ? -15.017 -19.900 6.971 1.00 65.75 87 GLN A N 1
ATOM 721 C CA . GLN A 1 87 ? -13.840 -19.094 6.617 1.00 65.75 87 GLN A CA 1
ATOM 722 C C . GLN A 1 87 ? -12.651 -19.294 7.567 1.00 65.75 87 GLN A C 1
ATOM 724 O O . GLN A 1 87 ? -11.586 -18.712 7.358 1.00 65.75 87 GLN A O 1
ATOM 729 N N . TYR A 1 88 ? -12.810 -20.114 8.609 1.00 66.19 88 TYR A N 1
ATOM 730 C CA . TYR A 1 88 ? -11.724 -20.463 9.525 1.00 66.19 88 TYR A CA 1
ATOM 731 C C . TYR A 1 88 ? -10.880 -21.651 9.046 1.00 66.19 88 TYR A C 1
ATOM 733 O O . TYR A 1 88 ? -9.910 -22.001 9.721 1.00 66.19 88 TYR A O 1
ATOM 741 N N . ASP A 1 89 ? -11.221 -22.272 7.914 1.00 62.97 89 ASP A N 1
ATOM 742 C CA . ASP A 1 89 ? -10.639 -23.549 7.510 1.00 62.97 89 ASP A CA 1
ATOM 743 C C . ASP A 1 89 ? -9.593 -23.399 6.394 1.00 62.97 89 ASP A C 1
ATOM 745 O O . ASP A 1 89 ? -9.915 -23.422 5.209 1.00 62.97 89 ASP A O 1
ATOM 749 N N . SER A 1 90 ? -8.329 -23.224 6.806 1.00 54.22 90 SER A N 1
ATOM 750 C CA . SER A 1 90 ? -7.143 -23.760 6.102 1.00 54.22 90 SER A CA 1
ATOM 751 C C . SER A 1 90 ? -5.809 -23.536 6.833 1.00 54.22 90 SER A C 1
ATOM 753 O O . SER A 1 90 ? -4.783 -24.014 6.359 1.00 54.22 90 SER A O 1
ATOM 755 N N . SER A 1 91 ? -5.755 -22.821 7.963 1.00 48.81 91 SER A N 1
ATOM 756 C CA . SER A 1 91 ? -4.505 -22.646 8.724 1.00 48.81 91 SER A CA 1
ATOM 757 C C . SER A 1 91 ? -4.523 -23.470 10.012 1.00 48.81 91 SER A C 1
ATOM 759 O O . SER A 1 91 ? -4.821 -22.944 11.089 1.00 48.81 91 SER A O 1
ATOM 761 N N . ARG A 1 92 ? -4.232 -24.765 9.869 1.00 43.44 92 ARG A N 1
ATOM 762 C CA . ARG A 1 92 ? -3.668 -25.590 10.940 1.00 43.44 92 ARG A CA 1
ATOM 763 C C . ARG A 1 92 ? -2.150 -25.559 10.836 1.00 43.44 92 ARG A C 1
ATOM 765 O O . ARG A 1 92 ? -1.662 -25.559 9.685 1.00 43.44 92 ARG A O 1
#

pLDDT: mean 82.93, std 12.23, range [43.44, 97.88]